Protein AF-A0A3D1M3N3-F1 (afdb_monomer_lite)

Secondary structure (DSSP, 8-state):
-B-TTS-----GGGGG-TT--EEE-TT----HHIIIIIHHHHHHTT-EEE-

Foldseek 3Di:
DEPAPVQDADPVVVVPVPPAAEYEHHNYDYHPCCVPPVVVVCVVVNHHYHD

pLDDT: mean 94.7, std 2.51, range [88.0, 97.62]

Sequence (51 aa):
LGLSFNNIRDISPINSLPNLRYLDIEGDSFNQQSTRIHLPNLAAKGIDIFR

Radius of gyration: 9.79 Å; chains: 1; bounding box: 22×19×23 Å

Structure (mmCIF, N/CA/C/O backbone):
data_AF-A0A3D1M3N3-F1
#
_entry.id   AF-A0A3D1M3N3-F1
#
loop_
_atom_site.group_PDB
_atom_site.id
_atom_site.type_symbol
_atom_site.label_atom_id
_atom_site.label_alt_id
_atom_site.label_comp_id
_atom_site.label_asym_id
_atom_site.label_entity_id
_atom_site.label_seq_id
_atom_site.pdbx_PDB_ins_code
_atom_site.Cartn_x
_atom_site.Cartn_y
_atom_site.Cartn_z
_atom_site.occupancy
_atom_site.B_iso_or_equiv
_atom_site.auth_seq_id
_atom_site.auth_comp_id
_atom_site.auth_asym_id
_atom_site.auth_atom_id
_atom_site.pdbx_PDB_model_num
ATOM 1 N N . LEU A 1 1 ? -8.259 2.454 -4.139 1.00 93.44 1 LEU A N 1
ATOM 2 C CA . LEU A 1 1 ? -7.172 2.950 -5.007 1.00 93.44 1 LEU A CA 1
ATOM 3 C C . LEU A 1 1 ? -6.626 1.761 -5.778 1.00 93.44 1 LEU A C 1
ATOM 5 O O . LEU A 1 1 ? -6.208 0.813 -5.131 1.00 93.44 1 LEU A O 1
ATOM 9 N N . GLY A 1 2 ? -6.709 1.779 -7.108 1.00 95.06 2 GLY A N 1
ATOM 10 C CA . GLY A 1 2 ? -6.165 0.709 -7.947 1.00 95.06 2 GLY A CA 1
ATOM 11 C C . GLY A 1 2 ? -4.737 1.033 -8.356 1.00 95.06 2 GLY A C 1
ATOM 12 O O . GLY A 1 2 ? -4.521 2.041 -9.024 1.00 95.06 2 GLY A O 1
ATOM 13 N N . LEU A 1 3 ? -3.790 0.220 -7.903 1.00 93.12 3 LEU A N 1
ATOM 14 C CA . LEU A 1 3 ? -2.366 0.309 -8.220 1.00 93.12 3 LEU A CA 1
ATOM 15 C C . LEU A 1 3 ? -1.865 -0.911 -8.993 1.00 93.12 3 LEU A C 1
ATOM 17 O O . LEU A 1 3 ? -0.732 -0.889 -9.451 1.00 93.12 3 LEU A O 1
ATOM 21 N N . SER A 1 4 ? -2.716 -1.909 -9.217 1.00 94.31 4 SER A N 1
ATOM 22 C CA . SER A 1 4 ? -2.393 -3.142 -9.926 1.00 94.31 4 SER A CA 1
ATOM 23 C C . SER A 1 4 ? -1.571 -2.918 -11.205 1.00 94.31 4 SER A C 1
ATOM 25 O O . SER A 1 4 ? -1.924 -2.066 -12.028 1.00 94.31 4 SER A O 1
ATOM 27 N N . PHE A 1 5 ? -0.523 -3.720 -11.394 1.00 94.44 5 PHE A N 1
ATOM 28 C CA . PHE A 1 5 ? 0.335 -3.748 -12.583 1.00 94.44 5 PHE A CA 1
ATOM 29 C C . PHE A 1 5 ? 1.036 -2.416 -12.918 1.00 94.44 5 PHE A C 1
ATOM 31 O O . PHE A 1 5 ? 1.217 -2.088 -14.092 1.00 94.44 5 PHE A O 1
ATOM 38 N N . ASN A 1 6 ? 1.471 -1.648 -11.910 1.00 91.69 6 ASN A N 1
ATOM 39 C CA . ASN A 1 6 ? 2.147 -0.356 -12.110 1.00 91.69 6 ASN A CA 1
ATOM 40 C C . ASN A 1 6 ? 3.640 -0.343 -11.734 1.00 91.69 6 ASN A C 1
ATOM 42 O O . ASN A 1 6 ? 4.274 0.712 -11.794 1.00 91.69 6 ASN A O 1
ATOM 46 N N . ASN A 1 7 ? 4.237 -1.488 -11.381 1.00 88.00 7 ASN A N 1
ATOM 47 C CA . ASN A 1 7 ? 5.644 -1.598 -10.959 1.00 88.00 7 ASN A CA 1
ATOM 48 C C . ASN A 1 7 ? 5.993 -0.656 -9.790 1.00 88.00 7 ASN A C 1
ATOM 50 O O . ASN A 1 7 ? 7.125 -0.168 -9.664 1.00 88.00 7 ASN A O 1
ATOM 54 N N . ILE A 1 8 ? 5.017 -0.373 -8.928 1.00 90.00 8 ILE A N 1
ATOM 55 C CA . ILE A 1 8 ? 5.199 0.544 -7.807 1.00 90.00 8 ILE A CA 1
ATOM 56 C C . ILE A 1 8 ? 6.073 -0.129 -6.755 1.00 90.00 8 ILE A C 1
ATOM 58 O O . ILE A 1 8 ? 5.800 -1.234 -6.295 1.00 90.00 8 ILE A O 1
ATOM 62 N N . ARG A 1 9 ? 7.140 0.564 -6.345 1.00 93.50 9 ARG A N 1
ATOM 63 C CA . ARG A 1 9 ? 8.069 0.058 -5.322 1.00 93.50 9 ARG A CA 1
ATOM 64 C C . ARG A 1 9 ? 7.833 0.648 -3.940 1.00 93.50 9 ARG A C 1
ATOM 66 O O . ARG A 1 9 ? 8.196 0.005 -2.958 1.00 93.50 9 ARG A O 1
ATOM 73 N N . ASP A 1 10 ? 7.259 1.847 -3.858 1.00 95.12 10 ASP A N 1
ATOM 74 C CA . ASP A 1 10 ? 7.003 2.544 -2.599 1.00 95.12 10 ASP A CA 1
ATOM 75 C C . ASP A 1 10 ? 5.542 2.988 -2.487 1.00 95.12 10 ASP A C 1
ATOM 77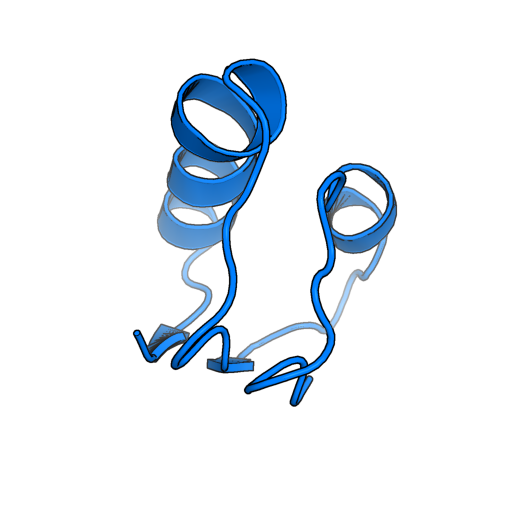 O O . ASP A 1 10 ? 5.044 3.738 -3.322 1.00 95.12 10 ASP A O 1
ATOM 81 N N . ILE A 1 11 ? 4.877 2.533 -1.427 1.00 95.44 11 IL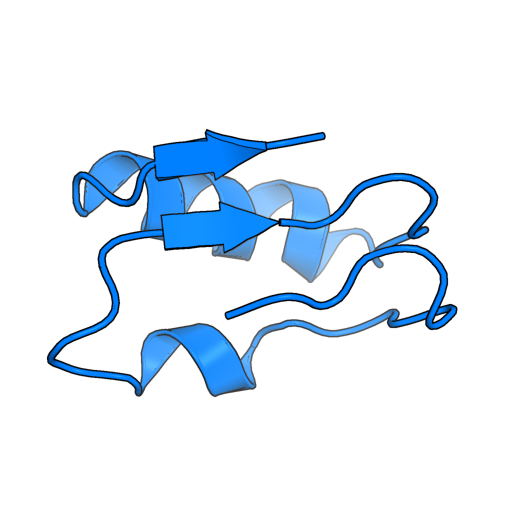E A N 1
ATOM 82 C CA . ILE A 1 11 ? 3.501 2.903 -1.078 1.00 95.44 11 ILE A CA 1
ATOM 83 C C . ILE A 1 11 ? 3.428 3.744 0.201 1.00 95.44 11 ILE A C 1
ATOM 85 O O . ILE A 1 11 ? 2.347 3.923 0.770 1.00 95.44 11 ILE A O 1
ATOM 89 N N . SER A 1 12 ? 4.558 4.286 0.666 1.00 95.81 12 SER A N 1
ATOM 90 C CA . SER A 1 12 ? 4.594 5.216 1.793 1.00 95.81 12 SER A CA 1
ATOM 91 C C . SER A 1 12 ? 3.559 6.354 1.684 1.00 95.81 12 SER A C 1
ATOM 93 O O . SER A 1 12 ? 2.901 6.607 2.704 1.00 95.81 12 SER A O 1
ATOM 95 N N . PRO A 1 13 ? 3.268 6.949 0.497 1.00 95.50 13 PRO A N 1
ATOM 96 C CA . PRO A 1 13 ? 2.295 8.038 0.389 1.00 95.50 13 PRO A CA 1
ATOM 97 C C . PRO A 1 13 ? 0.855 7.620 0.707 1.00 95.50 13 PRO A C 1
ATOM 99 O O . PRO A 1 13 ? 0.057 8.455 1.115 1.00 95.50 13 PRO A O 1
ATOM 102 N N . ILE A 1 14 ? 0.510 6.333 0.582 1.00 95.12 14 ILE A N 1
ATOM 103 C CA . ILE A 1 14 ? -0.853 5.836 0.834 1.00 95.12 14 ILE A CA 1
ATOM 104 C C . ILE A 1 14 ? -1.254 6.037 2.305 1.00 95.12 14 ILE A C 1
ATOM 106 O O . ILE A 1 14 ? -2.430 6.215 2.619 1.00 95.12 14 ILE A O 1
ATOM 110 N N . ASN A 1 15 ? -0.280 6.084 3.221 1.00 91.88 15 ASN A N 1
ATOM 111 C CA . ASN A 1 15 ? -0.536 6.261 4.651 1.00 91.88 15 ASN A CA 1
ATOM 112 C C . ASN A 1 15 ? -1.226 7.584 5.005 1.00 91.88 15 ASN A C 1
ATOM 114 O O . ASN A 1 15 ? -1.820 7.655 6.085 1.00 91.88 15 ASN A O 1
ATOM 118 N N . SER A 1 16 ? -1.139 8.599 4.139 1.00 94.06 16 SER A N 1
ATOM 119 C CA . SER A 1 16 ? -1.730 9.923 4.356 1.00 94.06 16 SER A CA 1
ATOM 120 C C . SER A 1 16 ? -3.163 10.050 3.837 1.00 94.06 16 SER A C 1
ATOM 122 O O . SER A 1 16 ? -3.776 11.090 4.056 1.00 94.06 16 SER A O 1
ATOM 124 N N . LEU A 1 17 ? -3.715 9.024 3.176 1.00 95.69 17 LEU A N 1
ATOM 125 C CA . LEU A 1 17 ? -5.061 9.067 2.601 1.00 95.69 17 LEU A CA 1
ATOM 126 C C . LEU A 1 17 ? -6.121 8.790 3.685 1.00 95.69 17 LEU A C 1
ATOM 128 O O . LEU A 1 17 ? -6.305 7.633 4.070 1.00 95.69 17 LEU A O 1
ATOM 132 N N . PRO A 1 18 ? -6.858 9.810 4.174 1.00 92.31 18 PRO A N 1
ATOM 133 C CA . PRO A 1 18 ? -7.692 9.675 5.373 1.00 92.31 18 PRO A CA 1
ATOM 134 C C . PRO A 1 18 ? -8.968 8.855 5.146 1.00 92.31 18 PRO A C 1
ATOM 136 O O . PRO A 1 18 ? -9.545 8.339 6.094 1.00 92.31 18 PRO A O 1
ATOM 139 N N . ASN A 1 19 ? -9.410 8.733 3.892 1.00 95.75 19 ASN A N 1
ATOM 140 C CA . ASN A 1 19 ? -10.667 8.080 3.517 1.00 95.75 19 ASN A CA 1
ATOM 141 C C . ASN A 1 19 ? -10.451 6.810 2.684 1.00 95.75 19 ASN A C 1
ATOM 143 O O . ASN A 1 19 ? -11.387 6.325 2.046 1.00 95.75 19 ASN A O 1
ATOM 147 N N . LEU A 1 20 ? -9.221 6.290 2.628 1.00 97.12 20 LEU A N 1
ATOM 148 C CA . LEU A 1 20 ? -8.947 5.082 1.863 1.00 97.12 20 LEU A CA 1
ATOM 149 C C . LEU A 1 20 ? -9.604 3.880 2.543 1.00 97.12 20 LEU A C 1
ATOM 151 O O . LEU A 1 20 ? -9.391 3.643 3.726 1.00 97.12 20 LEU A O 1
ATOM 155 N N . ARG A 1 21 ? -10.396 3.130 1.775 1.00 97.44 21 ARG A N 1
ATOM 156 C CA . ARG A 1 21 ? -11.077 1.914 2.245 1.00 97.44 21 ARG A CA 1
ATOM 157 C C . ARG A 1 21 ? -10.626 0.655 1.524 1.00 97.44 21 ARG A C 1
ATOM 159 O O . ARG A 1 21 ? -10.654 -0.411 2.109 1.00 97.44 21 ARG A O 1
ATOM 166 N N . TYR A 1 22 ? -10.193 0.793 0.274 1.00 97.56 22 TYR A N 1
ATOM 167 C CA . TYR A 1 22 ? -9.752 -0.320 -0.554 1.00 97.56 22 TYR A CA 1
ATOM 168 C C . TYR A 1 22 ? -8.457 0.033 -1.282 1.00 97.56 22 TYR A C 1
ATOM 170 O O . TYR A 1 22 ? -8.270 1.175 -1.728 1.00 97.56 22 TYR A O 1
ATOM 178 N N . LEU A 1 23 ? -7.585 -0.953 -1.434 1.00 96.94 23 LEU A N 1
ATOM 179 C CA . LEU A 1 23 ? -6.319 -0.869 -2.140 1.00 96.94 23 LEU A CA 1
ATOM 180 C C . LEU A 1 23 ? -6.128 -2.146 -2.962 1.00 96.94 23 LEU A C 1
ATOM 182 O O . LEU A 1 23 ? -6.121 -3.237 -2.409 1.00 96.94 23 LEU A O 1
ATOM 186 N N . ASP A 1 24 ? -5.965 -2.00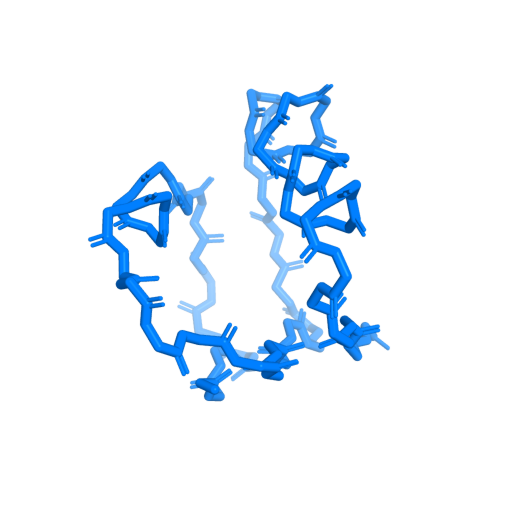1 -4.268 1.00 97.31 24 ASP A N 1
ATOM 187 C CA . ASP A 1 24 ? -5.650 -3.109 -5.167 1.00 97.31 24 ASP A CA 1
ATOM 188 C C . ASP A 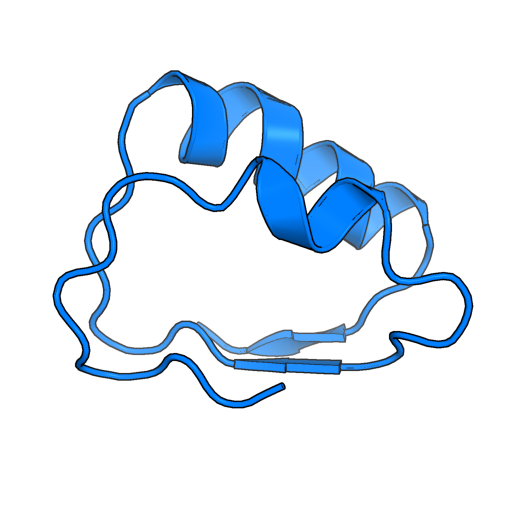1 24 ? -4.196 -2.981 -5.624 1.00 97.31 24 ASP A C 1
ATOM 190 O O . ASP A 1 24 ? -3.803 -1.924 -6.122 1.00 97.31 24 ASP A O 1
ATOM 194 N N . ILE A 1 25 ? -3.407 -4.023 -5.370 1.00 95.19 25 ILE A N 1
ATOM 195 C CA . ILE A 1 25 ? -1.962 -4.102 -5.607 1.00 95.19 25 ILE A CA 1
ATOM 196 C C . ILE A 1 25 ? -1.574 -5.336 -6.432 1.00 95.19 25 ILE A C 1
ATOM 198 O O . ILE A 1 25 ? -0.425 -5.780 -6.369 1.00 95.19 25 ILE A O 1
ATOM 202 N N . GLU A 1 26 ? -2.519 -5.909 -7.179 1.00 94.88 26 GLU A N 1
ATOM 203 C CA . GLU A 1 26 ? -2.257 -7.102 -7.984 1.00 94.88 26 GLU A CA 1
ATOM 204 C C . GLU A 1 26 ? -1.090 -6.884 -8.958 1.00 94.88 26 GLU A C 1
ATOM 206 O O . GLU A 1 26 ? -1.005 -5.875 -9.657 1.00 94.88 26 GLU A O 1
ATOM 211 N N . GLY A 1 27 ? -0.154 -7.831 -8.999 1.00 89.56 27 GLY A N 1
ATOM 212 C CA . GLY A 1 27 ? 0.955 -7.792 -9.955 1.00 89.56 27 GLY A CA 1
ATOM 213 C C . GLY A 1 27 ? 2.011 -6.706 -9.703 1.00 89.56 27 GLY A C 1
ATOM 214 O O . GLY A 1 27 ? 2.876 -6.508 -10.557 1.00 89.56 27 GLY A O 1
ATOM 215 N N . ASP A 1 28 ? 1.990 -6.024 -8.552 1.00 89.06 28 ASP A N 1
ATOM 216 C CA . ASP A 1 28 ? 3.054 -5.099 -8.145 1.00 89.06 28 ASP A CA 1
ATOM 217 C C . ASP A 1 28 ? 4.157 -5.780 -7.315 1.00 89.06 28 ASP A C 1
ATOM 219 O O . ASP A 1 28 ? 3.941 -6.757 -6.595 1.00 89.06 28 ASP A O 1
ATOM 223 N N . SER A 1 29 ? 5.368 -5.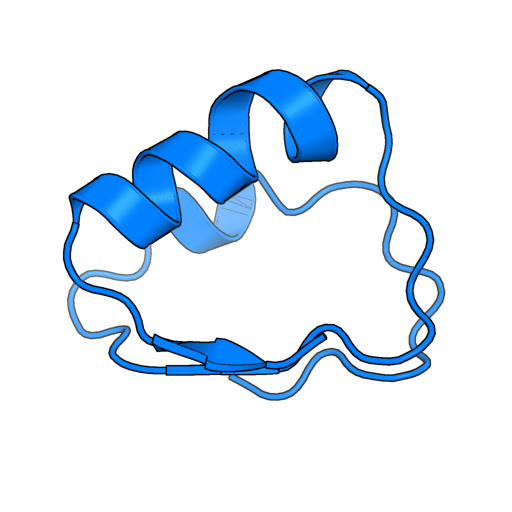212 -7.367 1.00 89.38 29 SER A N 1
ATOM 224 C CA . SER A 1 29 ? 6.521 -5.660 -6.576 1.00 89.38 29 SER A CA 1
ATOM 225 C C . SER A 1 29 ? 7.067 -4.536 -5.694 1.00 89.38 29 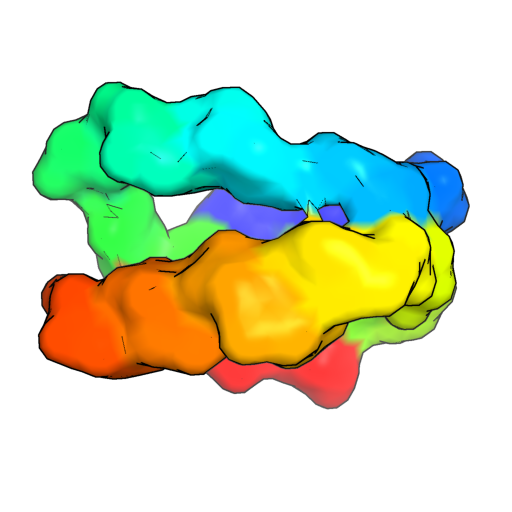SER A C 1
ATOM 227 O O . SER A 1 29 ? 7.909 -3.733 -6.108 1.00 89.38 29 SER A O 1
ATOM 229 N N . PHE A 1 30 ? 6.643 -4.530 -4.433 1.00 92.94 30 PHE A N 1
ATOM 230 C CA . PHE A 1 30 ? 7.031 -3.517 -3.456 1.00 92.94 30 PHE A CA 1
ATOM 231 C C . PHE A 1 30 ? 8.422 -3.728 -2.850 1.00 92.94 30 PHE A C 1
ATOM 233 O O . PHE A 1 30 ? 8.933 -4.842 -2.741 1.00 92.94 30 PHE A O 1
ATOM 240 N N . ASN A 1 31 ? 9.029 -2.643 -2.365 1.00 94.75 31 ASN A N 1
ATOM 241 C CA . ASN A 1 31 ? 10.260 -2.714 -1.585 1.00 94.75 31 ASN A CA 1
ATOM 242 C C . ASN A 1 31 ? 10.023 -3.340 -0.190 1.00 94.75 31 ASN A C 1
ATOM 244 O O . ASN A 1 31 ? 8.889 -3.556 0.259 1.00 94.75 31 ASN A O 1
ATOM 248 N N . GLN A 1 32 ? 11.117 -3.626 0.526 1.00 96.81 32 GLN A N 1
ATOM 249 C CA . GLN A 1 32 ? 11.057 -4.264 1.843 1.00 96.81 32 GLN A CA 1
ATOM 250 C C . GLN A 1 32 ? 10.254 -3.437 2.860 1.00 96.81 32 GLN A C 1
ATOM 252 O O . GLN A 1 32 ? 9.498 -4.017 3.636 1.00 96.81 32 GLN A O 1
ATOM 257 N N . GLN A 1 33 ? 10.381 -2.105 2.854 1.00 96.75 33 GLN A N 1
ATOM 258 C CA . GLN A 1 33 ? 9.639 -1.242 3.780 1.00 96.75 33 GLN A CA 1
ATOM 259 C C . GLN A 1 33 ? 8.136 -1.261 3.493 1.00 96.75 33 GLN A C 1
ATOM 261 O O . GLN A 1 33 ? 7.331 -1.446 4.401 1.00 96.75 33 GLN A O 1
ATOM 266 N N . SER A 1 34 ? 7.750 -1.157 2.229 1.00 96.06 34 SER A N 1
ATOM 267 C CA . SER A 1 34 ? 6.363 -1.243 1.783 1.00 96.06 34 SER A CA 1
ATOM 268 C C . SER A 1 34 ? 5.727 -2.577 2.155 1.00 96.06 34 SER A C 1
ATOM 270 O O . SER A 1 34 ? 4.632 -2.600 2.713 1.00 96.06 34 SER A O 1
ATOM 272 N N . THR A 1 35 ? 6.460 -3.675 1.964 1.00 95.12 35 THR A N 1
ATOM 273 C CA . THR A 1 35 ? 5.993 -5.024 2.307 1.00 95.12 35 THR A CA 1
ATOM 274 C C . THR A 1 35 ? 5.887 -5.246 3.817 1.00 95.12 35 THR A C 1
ATOM 276 O O . THR A 1 35 ? 4.909 -5.820 4.287 1.00 95.12 35 THR A O 1
ATOM 279 N N . ARG A 1 36 ? 6.894 -4.821 4.594 1.00 97.06 36 ARG A N 1
ATOM 280 C CA . ARG A 1 36 ? 7.008 -5.158 6.026 1.00 97.06 36 ARG A CA 1
ATOM 281 C C . ARG A 1 36 ? 6.395 -4.133 6.974 1.00 97.06 36 ARG A C 1
ATOM 283 O O . ARG A 1 36 ? 6.148 -4.473 8.124 1.00 97.06 36 ARG A O 1
ATOM 290 N N . ILE A 1 37 ? 6.190 -2.897 6.524 1.00 97.06 37 ILE A N 1
ATOM 291 C CA . ILE A 1 37 ? 5.736 -1.783 7.367 1.00 97.06 37 ILE A CA 1
ATOM 292 C C . ILE A 1 37 ? 4.421 -1.225 6.832 1.00 97.06 37 ILE A C 1
ATOM 294 O O . ILE A 1 37 ? 3.420 -1.220 7.542 1.00 97.06 37 ILE A O 1
ATOM 298 N N . HIS A 1 38 ? 4.394 -0.767 5.577 1.00 96.62 38 HIS A N 1
ATOM 299 C CA . HIS A 1 38 ? 3.236 -0.023 5.077 1.00 96.62 38 HIS A CA 1
ATOM 300 C C . HIS A 1 38 ? 2.016 -0.915 4.821 1.00 96.62 38 HIS A C 1
ATOM 302 O O . HIS A 1 38 ? 0.939 -0.579 5.304 1.00 96.62 38 HIS A O 1
ATOM 308 N N . LEU A 1 39 ? 2.159 -2.066 4.152 1.00 95.50 39 LEU A N 1
ATOM 309 C CA . LEU A 1 39 ? 1.027 -2.976 3.921 1.00 95.50 39 LEU A CA 1
ATOM 310 C C . LEU A 1 39 ? 0.375 -3.472 5.227 1.00 95.50 39 LEU A C 1
ATOM 312 O O . LEU A 1 39 ? -0.848 -3.369 5.331 1.00 95.50 39 LEU A O 1
ATOM 316 N N . PRO A 1 40 ? 1.125 -3.944 6.247 1.00 96.19 40 PRO A N 1
ATOM 317 C CA . PRO A 1 40 ? 0.531 -4.316 7.531 1.00 96.19 40 PRO A CA 1
ATOM 318 C C . PRO A 1 40 ? -0.180 -3.153 8.227 1.00 96.19 40 PRO A C 1
ATOM 320 O O . PRO A 1 40 ? -1.272 -3.340 8.753 1.00 96.19 40 PRO A O 1
ATOM 323 N N . ASN A 1 41 ? 0.393 -1.945 8.193 1.00 96.31 41 ASN A N 1
ATOM 324 C CA . ASN A 1 41 ? -0.229 -0.768 8.803 1.00 96.31 41 ASN A CA 1
ATOM 325 C C . ASN A 1 41 ? -1.533 -0.370 8.101 1.00 96.31 41 ASN A C 1
ATOM 327 O O . ASN A 1 41 ? -2.484 0.034 8.765 1.00 96.31 41 ASN A O 1
ATOM 331 N N . LEU A 1 42 ? -1.589 -0.476 6.771 1.00 96.00 42 LEU A N 1
ATOM 332 C CA . LEU A 1 42 ? -2.808 -0.216 6.006 1.00 96.00 42 LEU A CA 1
ATOM 333 C C . LEU A 1 42 ? -3.879 -1.271 6.316 1.00 96.00 42 LEU A C 1
ATOM 335 O O . LEU A 1 42 ? -5.015 -0.907 6.608 1.00 96.00 42 LEU A O 1
ATOM 339 N N . ALA A 1 43 ? -3.509 -2.554 6.367 1.00 95.88 43 ALA A N 1
ATOM 340 C CA . ALA A 1 43 ? -4.422 -3.625 6.769 1.00 95.88 43 ALA A CA 1
ATOM 341 C C . ALA A 1 43 ? -4.957 -3.420 8.199 1.00 95.88 43 ALA A C 1
ATOM 343 O O . ALA A 1 43 ? -6.154 -3.545 8.442 1.00 95.88 43 ALA A O 1
ATOM 344 N N . ALA A 1 44 ? -4.094 -3.026 9.142 1.00 95.94 44 ALA A N 1
ATOM 345 C CA . ALA A 1 44 ? -4.474 -2.749 10.529 1.00 95.94 44 ALA A CA 1
ATOM 346 C C . ALA A 1 44 ? -5.428 -1.548 10.678 1.00 95.94 44 ALA A C 1
ATOM 348 O O . ALA A 1 44 ? -6.162 -1.467 11.659 1.00 95.94 44 ALA A O 1
ATOM 349 N N . LYS A 1 45 ? -5.454 -0.631 9.701 1.00 94.69 45 LYS A N 1
ATOM 350 C CA . LYS A 1 45 ? -6.439 0.462 9.618 1.00 94.69 45 LYS A CA 1
ATOM 351 C C . LYS A 1 45 ? -7.805 0.005 9.083 1.00 94.69 45 LYS A C 1
ATOM 353 O O . LYS A 1 45 ? -8.703 0.834 8.972 1.00 94.69 45 LYS A O 1
ATOM 358 N N . GLY A 1 46 ? -7.969 -1.276 8.749 1.00 95.94 46 GLY A N 1
ATOM 359 C CA . GLY A 1 46 ? -9.198 -1.816 8.167 1.00 95.94 46 GLY A CA 1
ATOM 360 C C . GLY A 1 46 ? -9.351 -1.512 6.677 1.00 95.94 46 GLY A C 1
ATOM 361 O O . GLY A 1 46 ? -10.472 -1.429 6.189 1.00 95.94 46 GLY A O 1
ATOM 362 N N . ILE A 1 47 ? -8.241 -1.294 5.965 1.00 97.31 47 ILE A N 1
ATOM 363 C CA . ILE A 1 47 ? -8.255 -1.156 4.506 1.00 97.31 47 ILE A CA 1
ATOM 364 C C . ILE A 1 47 ? -8.309 -2.552 3.890 1.00 97.31 47 ILE A C 1
ATOM 366 O O . ILE A 1 47 ? -7.457 -3.392 4.184 1.00 97.31 47 ILE A O 1
ATOM 370 N N . ASP A 1 48 ? -9.263 -2.763 2.990 1.00 97.62 48 ASP A N 1
ATOM 371 C CA . ASP A 1 48 ? -9.361 -3.980 2.192 1.00 97.62 48 ASP A CA 1
ATOM 372 C C . ASP A 1 48 ? -8.246 -3.993 1.140 1.00 97.62 48 ASP A C 1
ATOM 374 O O . ASP A 1 48 ? -8.153 -3.082 0.312 1.00 97.62 48 ASP A O 1
ATOM 378 N N . ILE A 1 49 ? -7.374 -5.004 1.186 1.00 96.12 49 ILE A N 1
ATOM 379 C CA . ILE A 1 49 ? -6.222 -5.127 0.283 1.00 96.12 49 ILE A CA 1
ATOM 380 C C . ILE A 1 49 ? -6.422 -6.320 -0.654 1.00 96.12 49 ILE A C 1
ATOM 382 O O . ILE A 1 49 ? -6.441 -7.463 -0.196 1.00 96.12 49 ILE A O 1
ATOM 386 N N . PHE A 1 50 ? -6.492 -6.047 -1.955 1.00 96.12 50 PHE A N 1
ATOM 387 C CA . PHE A 1 50 ? -6.521 -7.039 -3.034 1.00 96.12 50 PHE A CA 1
ATOM 388 C C . PHE A 1 50 ? -5.108 -7.209 -3.598 1.00 96.12 50 PHE A C 1
ATOM 390 O O . PHE A 1 50 ? -4.395 -6.215 -3.738 1.00 96.12 50 PHE A O 1
ATOM 397 N N . ARG A 1 51 ? -4.670 -8.450 -3.829 1.00 88.38 51 ARG A N 1
ATOM 398 C CA . ARG A 1 51 ? -3.287 -8.806 -4.179 1.00 88.38 51 ARG A CA 1
ATOM 399 C C . ARG A 1 51 ? -3.235 -9.793 -5.323 1.00 88.38 51 ARG A C 1
ATOM 401 O O . ARG A 1 51 ? -4.151 -10.641 -5.358 1.00 88.38 51 ARG A O 1
#